Protein AF-X1DWW2-F1 (afdb_monomer_lite)

Sequence (59 aa):
MAISAGHLVYGSSWETSTTKIELMLWGDNYKINLTLFYTSKELEEWVKRIKEKEALKDL

pLDDT: mean 89.48, std 12.7, range [50.25, 98.38]

Organism: NCBI:txid412755

Secondary structure (DSSP, 8-state):
--GGGT-EEEEEEEE-SSEEEEEEEEEETTEEEEEEEEEEHHHHHHHHHHHHHHHHH--

Structure (mmCIF, N/CA/C/O backbone):
data_AF-X1DWW2-F1
#
_entry.id   AF-X1DWW2-F1
#
loop_
_atom_site.group_PDB
_atom_site.id
_atom_site.type_symbol
_atom_site.label_atom_id
_atom_site.label_alt_id
_atom_site.label_comp_id
_atom_site.label_asym_id
_atom_site.label_entity_id
_atom_site.label_seq_id
_atom_site.pdbx_PDB_ins_code
_atom_site.Cartn_x
_atom_site.Cartn_y
_atom_site.Cartn_z
_atom_site.occupancy
_atom_site.B_iso_or_equiv
_atom_site.auth_seq_id
_atom_site.auth_comp_id
_atom_site.auth_asym_id
_atom_site.auth_atom_id
_atom_site.pdbx_PDB_model_num
ATOM 1 N N . MET A 1 1 ? 13.603 -15.270 -18.770 1.00 50.25 1 MET A N 1
ATOM 2 C CA . MET A 1 1 ? 14.369 -14.010 -18.651 1.00 50.25 1 MET A CA 1
ATOM 3 C C . MET A 1 1 ? 13.377 -12.851 -18.685 1.00 50.25 1 MET A C 1
ATOM 5 O O . MET A 1 1 ? 12.899 -12.521 -19.755 1.00 50.25 1 MET A O 1
ATOM 9 N N . ALA A 1 2 ? 12.977 -12.310 -17.529 1.00 56.78 2 ALA A N 1
ATOM 10 C CA . ALA A 1 2 ? 11.959 -11.248 -17.455 1.00 56.78 2 ALA A CA 1
ATOM 11 C C . ALA A 1 2 ? 12.559 -9.839 -17.635 1.00 56.78 2 ALA A C 1
ATOM 13 O O . ALA A 1 2 ? 11.953 -8.993 -18.281 1.00 56.78 2 ALA A O 1
ATOM 14 N N . ILE A 1 3 ? 13.800 -9.627 -17.173 1.00 53.78 3 ILE A N 1
ATOM 15 C CA . ILE A 1 3 ? 14.517 -8.347 -17.322 1.00 53.78 3 ILE A CA 1
ATOM 16 C C . ILE A 1 3 ? 14.843 -8.051 -18.800 1.00 53.78 3 ILE A C 1
ATOM 18 O O . ILE A 1 3 ? 14.790 -6.903 -19.226 1.00 53.78 3 ILE A O 1
ATOM 22 N N . SER A 1 4 ? 15.108 -9.078 -19.620 1.00 59.75 4 SER A N 1
ATOM 23 C CA . SER A 1 4 ? 15.400 -8.901 -21.054 1.00 59.75 4 SER A CA 1
ATOM 24 C C . SER A 1 4 ? 14.171 -8.569 -21.908 1.00 59.75 4 SER A C 1
ATOM 26 O O . SER A 1 4 ? 14.341 -8.223 -23.070 1.00 59.75 4 SER A O 1
ATOM 28 N N . ALA A 1 5 ? 12.955 -8.710 -21.366 1.00 63.09 5 ALA A N 1
ATOM 29 C CA . ALA A 1 5 ? 11.704 -8.388 -22.057 1.00 63.09 5 ALA A CA 1
ATOM 30 C C . ALA A 1 5 ? 11.206 -6.960 -21.757 1.00 63.09 5 ALA A C 1
ATOM 32 O O . ALA A 1 5 ? 10.163 -6.566 -22.257 1.00 63.09 5 ALA A O 1
ATOM 33 N N . GLY A 1 6 ? 11.928 -6.185 -20.935 1.00 64.81 6 GLY A N 1
ATOM 34 C CA . GLY A 1 6 ? 11.539 -4.818 -20.572 1.00 64.81 6 GLY A CA 1
ATOM 35 C C . GLY A 1 6 ? 10.503 -4.715 -19.445 1.00 64.81 6 GLY A C 1
ATOM 36 O O . GLY A 1 6 ? 10.140 -3.598 -19.087 1.00 64.81 6 GLY A O 1
ATOM 37 N N . HIS A 1 7 ? 10.071 -5.839 -18.858 1.00 71.81 7 HIS A N 1
ATOM 38 C CA . HIS A 1 7 ? 9.202 -5.864 -17.679 1.00 71.81 7 HIS A CA 1
ATOM 39 C C . HIS A 1 7 ? 9.995 -5.559 -16.404 1.00 71.81 7 HIS A C 1
ATOM 41 O O . HIS A 1 7 ? 10.962 -6.248 -16.068 1.00 71.81 7 HIS A O 1
ATOM 47 N N . LEU A 1 8 ? 9.547 -4.541 -15.676 1.00 83.62 8 LEU A N 1
ATOM 48 C CA . LEU A 1 8 ? 10.151 -4.027 -14.455 1.00 83.62 8 LEU A CA 1
ATOM 49 C C . LEU A 1 8 ? 9.055 -3.858 -13.403 1.00 83.62 8 LEU A C 1
ATOM 51 O O . LEU A 1 8 ? 8.099 -3.132 -13.648 1.00 83.62 8 LEU A O 1
ATOM 55 N N . VAL A 1 9 ? 9.182 -4.496 -12.237 1.00 89.00 9 VAL A N 1
ATOM 56 C CA . VAL A 1 9 ? 8.323 -4.228 -11.070 1.00 89.00 9 VAL A CA 1
ATOM 57 C C . VAL A 1 9 ? 9.154 -4.397 -9.800 1.00 89.00 9 VAL A C 1
ATOM 59 O O . VAL A 1 9 ? 9.581 -5.502 -9.471 1.00 89.00 9 VAL A O 1
ATOM 62 N N . TYR A 1 10 ? 9.369 -3.301 -9.083 1.00 91.75 10 TYR A N 1
ATOM 63 C CA . TYR A 1 10 ? 10.009 -3.249 -7.774 1.00 91.75 10 TYR A CA 1
ATOM 64 C C . TYR A 1 10 ? 9.166 -2.392 -6.836 1.00 91.75 10 TYR A C 1
ATOM 66 O O . TYR A 1 10 ? 8.624 -1.362 -7.240 1.00 91.75 10 TYR A O 1
ATOM 74 N N . GLY A 1 11 ? 9.068 -2.807 -5.576 1.00 94.75 11 GLY A N 1
ATOM 75 C CA . GLY A 1 11 ? 8.276 -2.110 -4.573 1.00 94.75 11 GLY A CA 1
ATOM 76 C C . GLY A 1 11 ? 8.939 -2.127 -3.205 1.00 94.75 11 GLY A C 1
ATOM 77 O O . GLY A 1 11 ? 9.641 -3.076 -2.860 1.00 94.75 11 GLY A O 1
ATOM 78 N N . SER A 1 12 ? 8.699 -1.075 -2.430 1.00 97.38 12 SER A N 1
ATOM 79 C CA . SER A 1 12 ? 8.993 -1.026 -1.002 1.00 97.38 12 SER A CA 1
ATOM 80 C C . SER A 1 12 ? 7.838 -0.348 -0.281 1.00 97.38 12 SER A C 1
ATOM 82 O O . SER A 1 12 ? 7.292 0.638 -0.775 1.00 97.38 12 SER A O 1
ATOM 84 N N . SER A 1 13 ? 7.475 -0.866 0.885 1.00 97.75 13 SER A N 1
ATOM 85 C CA . SER A 1 13 ? 6.427 -0.300 1.727 1.00 97.75 13 SER A CA 1
ATOM 86 C C . SER A 1 13 ? 6.906 -0.226 3.164 1.00 97.75 13 SER A C 1
ATOM 88 O O . SER A 1 13 ? 7.482 -1.185 3.679 1.00 97.75 13 SER A O 1
ATOM 90 N N . TRP A 1 14 ? 6.635 0.891 3.822 1.00 98.31 14 TRP A N 1
ATOM 91 C CA . TRP A 1 14 ? 6.901 1.072 5.241 1.00 98.31 14 TRP A CA 1
ATOM 92 C C . TRP A 1 14 ? 5.855 1.994 5.849 1.00 98.31 14 TRP A C 1
ATOM 94 O O . TRP A 1 14 ? 5.045 2.611 5.156 1.00 98.31 14 TRP A O 1
ATOM 104 N N . GLU A 1 15 ? 5.857 2.087 7.169 1.00 98.12 15 GLU A N 1
ATOM 105 C CA . GLU A 1 15 ? 4.892 2.899 7.884 1.00 98.12 15 GLU A CA 1
ATOM 106 C C . GLU A 1 15 ? 5.541 3.706 9.000 1.00 98.12 15 GLU A C 1
ATOM 108 O O . GLU A 1 15 ? 6.552 3.321 9.586 1.00 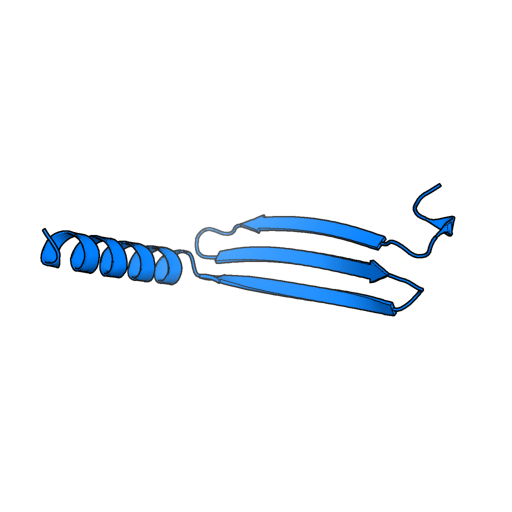98.12 15 GLU A O 1
ATOM 113 N N . THR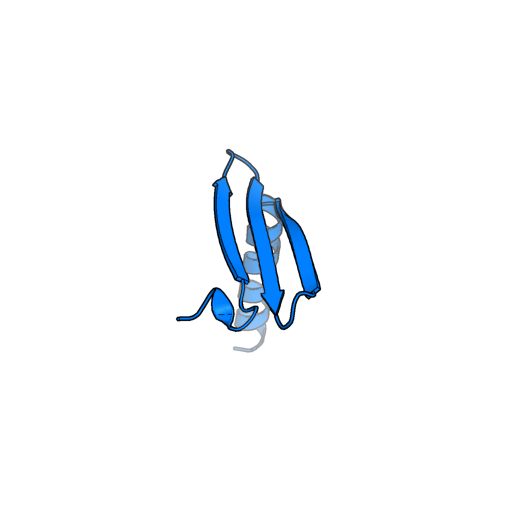 A 1 16 ? 4.926 4.845 9.291 1.00 97.38 16 THR A N 1
ATOM 114 C CA . THR A 1 16 ? 5.146 5.610 10.514 1.00 97.38 16 THR A CA 1
ATOM 115 C C . THR A 1 16 ? 3.973 5.378 11.468 1.00 97.38 16 THR A C 1
ATOM 117 O O . THR A 1 16 ? 3.048 4.603 11.187 1.00 97.38 16 THR A O 1
ATOM 120 N N . SER A 1 17 ? 3.966 6.081 12.601 1.00 97.75 17 SER A N 1
ATOM 121 C CA . SER A 1 17 ? 2.818 6.084 13.509 1.00 97.75 17 SER A CA 1
ATOM 122 C C . SER A 1 17 ? 1.524 6.576 12.845 1.00 97.75 17 SER A C 1
ATOM 124 O O . SER A 1 17 ? 0.451 6.144 13.251 1.00 97.75 17 SER A O 1
ATOM 126 N N . THR A 1 18 ? 1.599 7.422 11.812 1.00 98.06 18 THR A N 1
ATOM 127 C CA . THR A 1 18 ? 0.428 8.095 11.216 1.00 98.06 18 THR A CA 1
ATOM 128 C C . THR A 1 18 ? 0.204 7.800 9.733 1.00 98.06 18 THR A C 1
ATOM 130 O O . THR A 1 18 ? -0.903 8.009 9.236 1.00 98.06 18 THR A O 1
ATOM 133 N N . THR A 1 19 ? 1.210 7.291 9.019 1.00 98.25 19 THR A N 1
ATOM 134 C CA . THR A 1 19 ? 1.184 7.225 7.551 1.00 98.25 19 THR A CA 1
ATOM 135 C C . THR A 1 19 ? 1.704 5.883 7.049 1.00 98.25 19 THR A C 1
ATOM 137 O O . THR A 1 19 ? 2.707 5.377 7.550 1.00 98.25 19 THR A O 1
ATOM 140 N N . LYS A 1 20 ? 1.046 5.316 6.036 1.00 98.06 20 LYS A N 1
ATOM 141 C CA . LYS A 1 20 ? 1.576 4.224 5.207 1.00 98.06 20 LYS A CA 1
ATOM 142 C C . LYS A 1 20 ? 2.216 4.821 3.959 1.00 98.06 20 LYS A C 1
ATOM 144 O O . LYS A 1 20 ? 1.644 5.730 3.353 1.00 98.06 20 LYS A O 1
ATOM 149 N N . ILE A 1 21 ? 3.401 4.340 3.608 1.00 98.38 21 ILE A N 1
ATOM 150 C CA . ILE A 1 21 ? 4.196 4.857 2.498 1.00 98.38 21 ILE A CA 1
ATOM 151 C C . ILE A 1 21 ? 4.547 3.697 1.577 1.00 98.38 21 ILE A C 1
ATOM 153 O O . ILE A 1 21 ? 5.045 2.669 2.035 1.00 98.38 21 ILE A O 1
ATOM 157 N N . GLU A 1 22 ? 4.302 3.873 0.282 1.00 97.94 22 GLU A N 1
ATOM 158 C CA . GLU A 1 22 ? 4.602 2.870 -0.740 1.00 97.94 22 GLU A CA 1
ATOM 159 C C . GLU A 1 22 ? 5.380 3.519 -1.883 1.00 97.94 22 GLU A C 1
ATOM 161 O O . GLU A 1 22 ? 4.954 4.525 -2.447 1.00 97.94 22 GLU A O 1
ATOM 166 N N . LEU A 1 23 ? 6.522 2.937 -2.235 1.00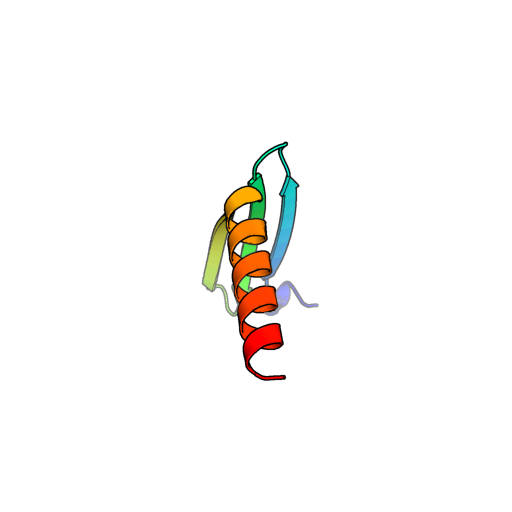 97.69 23 LEU A N 1
ATOM 167 C CA . LEU A 1 23 ? 7.330 3.315 -3.387 1.00 97.69 23 LEU A CA 1
ATOM 168 C C . LEU A 1 23 ? 7.255 2.191 -4.412 1.00 97.69 23 LEU A C 1
ATOM 170 O O . LEU A 1 23 ? 7.616 1.056 -4.103 1.00 97.69 23 LEU A O 1
ATOM 174 N N . MET A 1 24 ? 6.839 2.507 -5.633 1.00 96.31 24 MET A N 1
ATOM 175 C CA . MET A 1 24 ? 6.740 1.543 -6.720 1.00 96.31 24 MET A CA 1
ATOM 176 C C . MET A 1 24 ? 7.505 2.039 -7.942 1.00 96.31 24 MET A C 1
ATOM 178 O O . MET A 1 24 ? 7.225 3.113 -8.471 1.00 96.31 24 MET A O 1
ATOM 182 N N . LEU A 1 25 ? 8.454 1.230 -8.400 1.00 93.81 25 LEU A N 1
ATOM 183 C CA . LEU A 1 25 ? 9.143 1.384 -9.673 1.00 93.81 25 LEU A CA 1
ATOM 184 C C . LEU A 1 25 ? 8.626 0.293 -10.602 1.00 93.81 25 LEU A C 1
ATOM 186 O O . LEU A 1 25 ? 8.889 -0.887 -10.380 1.00 93.81 25 LEU A O 1
ATOM 190 N N . TRP A 1 26 ? 7.891 0.672 -11.635 1.00 91.62 26 TRP A N 1
ATOM 191 C CA . TRP A 1 26 ? 7.289 -0.292 -12.542 1.00 91.62 26 TRP A CA 1
ATOM 192 C C . TRP A 1 26 ? 7.379 0.167 -13.989 1.00 91.62 26 TRP A C 1
ATOM 194 O O . TRP A 1 26 ? 7.522 1.352 -14.275 1.00 91.62 26 TRP A O 1
ATOM 204 N N . GLY A 1 27 ? 7.321 -0.767 -14.924 1.00 89.25 27 GLY A N 1
ATOM 205 C CA . GLY A 1 27 ? 7.446 -0.451 -16.331 1.00 89.25 27 GLY A CA 1
ATOM 206 C C . GLY A 1 27 ? 7.370 -1.675 -17.221 1.00 89.25 27 GLY A C 1
ATOM 207 O O . GLY A 1 27 ? 7.579 -2.807 -16.790 1.00 89.25 27 GLY A O 1
ATOM 208 N N . ASP A 1 28 ? 7.073 -1.411 -18.480 1.00 86.25 28 ASP A N 1
ATOM 209 C CA . ASP A 1 28 ? 7.078 -2.380 -19.565 1.00 86.25 28 ASP A CA 1
ATOM 210 C C . ASP A 1 28 ? 7.671 -1.694 -20.805 1.00 86.25 28 ASP A C 1
ATOM 212 O O . ASP A 1 28 ? 7.530 -0.478 -20.969 1.00 86.25 28 ASP A O 1
ATOM 216 N N . ASN A 1 29 ? 8.349 -2.452 -21.669 1.00 82.94 29 ASN A N 1
ATOM 217 C CA . ASN A 1 29 ? 8.855 -1.987 -22.957 1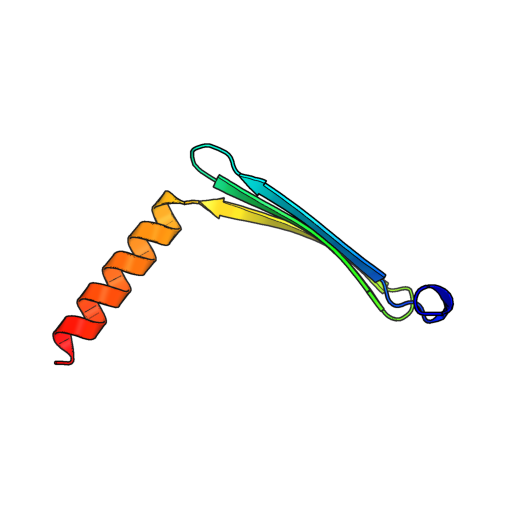.00 82.94 29 ASN A CA 1
ATOM 218 C C . ASN A 1 29 ? 9.658 -0.681 -22.841 1.00 82.94 29 ASN A C 1
ATOM 220 O O . ASN A 1 29 ? 9.449 0.275 -23.590 1.00 82.94 29 ASN A O 1
ATOM 224 N N . TYR A 1 30 ? 10.575 -0.636 -21.868 1.00 78.06 30 TYR A N 1
ATOM 225 C CA . TYR A 1 30 ? 11.462 0.502 -21.589 1.00 78.06 30 TYR A CA 1
ATOM 226 C C . TYR A 1 30 ? 10.753 1.796 -21.148 1.00 78.06 30 TYR A C 1
ATOM 228 O O . TYR A 1 30 ? 11.399 2.836 -21.021 1.00 78.06 30 TYR A O 1
ATOM 236 N N . LYS A 1 31 ? 9.446 1.754 -20.860 1.00 86.06 31 LYS A N 1
ATOM 237 C CA . LYS A 1 31 ? 8.705 2.865 -20.252 1.00 86.06 31 LYS A CA 1
ATOM 238 C C . LYS A 1 31 ? 8.635 2.660 -18.749 1.00 86.06 31 LYS A C 1
ATOM 240 O O . LYS A 1 31 ? 7.926 1.779 -18.272 1.00 86.06 31 LYS A O 1
ATOM 245 N N . ILE A 1 32 ? 9.384 3.477 -18.019 1.00 89.94 32 ILE A N 1
ATOM 246 C CA . ILE A 1 32 ? 9.532 3.377 -16.568 1.00 89.94 32 ILE A CA 1
ATOM 247 C C . ILE A 1 32 ? 8.652 4.428 -15.890 1.00 89.94 32 ILE A C 1
ATOM 249 O O . ILE A 1 32 ? 8.682 5.601 -16.253 1.00 89.94 32 ILE A O 1
ATOM 253 N N . ASN A 1 33 ? 7.919 4.000 -14.870 1.00 93.44 33 ASN A N 1
ATOM 254 C CA . ASN A 1 33 ? 7.135 4.822 -13.964 1.00 93.44 33 ASN A CA 1
ATOM 255 C C . ASN A 1 33 ? 7.679 4.651 -12.544 1.00 93.44 33 ASN A C 1
ATOM 257 O O . ASN A 1 33 ? 7.913 3.533 -12.083 1.00 93.44 33 ASN A O 1
ATOM 261 N N . LEU A 1 34 ? 7.851 5.766 -11.840 1.00 94.75 34 LEU A N 1
ATOM 262 C CA . LEU A 1 34 ? 8.158 5.786 -10.416 1.00 94.75 34 LEU A CA 1
ATOM 263 C C . LEU A 1 34 ? 7.014 6.496 -9.702 1.00 94.75 34 LEU A C 1
ATOM 265 O O . LEU A 1 34 ? 6.676 7.629 -10.040 1.00 94.75 34 LEU A O 1
ATOM 269 N N . THR A 1 35 ? 6.405 5.828 -8.730 1.00 97.00 35 THR A N 1
ATOM 270 C CA . THR A 1 35 ? 5.273 6.364 -7.974 1.00 97.00 35 THR A CA 1
ATOM 271 C C . THR A 1 35 ? 5.528 6.229 -6.484 1.00 97.00 35 THR A C 1
ATOM 273 O O . THR A 1 35 ? 6.060 5.220 -6.025 1.00 97.00 35 THR A O 1
ATOM 276 N N . LEU A 1 36 ? 5.146 7.262 -5.740 1.00 97.25 36 LEU A N 1
ATOM 277 C CA . LEU A 1 36 ? 5.245 7.328 -4.292 1.00 97.25 36 LEU A CA 1
ATOM 278 C C . LEU A 1 36 ? 3.863 7.662 -3.733 1.00 97.25 36 LEU A C 1
ATOM 280 O O . LEU A 1 36 ? 3.303 8.713 -4.047 1.00 97.25 36 LEU A O 1
ATOM 284 N N . PHE A 1 37 ? 3.317 6.757 -2.931 1.00 97.12 37 PHE A N 1
ATOM 285 C CA . PHE A 1 37 ? 2.019 6.901 -2.290 1.00 97.12 37 PHE A CA 1
ATOM 286 C C . PHE A 1 37 ? 2.189 7.227 -0.810 1.00 97.12 37 PHE A C 1
ATOM 288 O O . PHE A 1 37 ? 3.034 6.648 -0.126 1.00 97.12 37 PHE A O 1
ATOM 295 N N . TYR A 1 38 ? 1.339 8.130 -0.324 1.00 97.31 38 TYR A N 1
ATOM 296 C CA . TYR A 1 38 ? 1.215 8.485 1.084 1.00 97.31 38 TYR A CA 1
ATOM 297 C C . TYR A 1 38 ? -0.243 8.349 1.500 1.00 97.31 38 TYR A C 1
ATOM 299 O O . TYR A 1 38 ? -1.098 9.107 1.040 1.00 97.31 38 TYR A O 1
ATOM 307 N N . THR A 1 39 ? -0.514 7.414 2.402 1.00 97.44 39 THR A N 1
ATOM 308 C CA . THR A 1 39 ? -1.865 7.152 2.899 1.00 97.44 39 THR A CA 1
ATOM 309 C C . THR A 1 39 ? -1.922 7.462 4.389 1.00 97.44 39 THR A C 1
ATOM 311 O O . THR A 1 39 ? -1.199 6.859 5.183 1.00 97.44 39 THR A O 1
ATOM 314 N N . SER A 1 40 ? -2.777 8.412 4.782 1.00 98.06 40 SER A N 1
ATOM 315 C CA . SER A 1 40 ? -3.036 8.708 6.198 1.00 98.06 40 SER A CA 1
ATOM 316 C C . SER A 1 40 ? -3.834 7.570 6.828 1.00 98.06 40 SER A C 1
ATOM 318 O O . SER A 1 40 ? -4.932 7.255 6.365 1.00 98.06 40 SER A O 1
ATOM 320 N N . LYS A 1 41 ? -3.298 6.986 7.904 1.00 97.94 41 LYS A N 1
ATOM 321 C CA . LYS A 1 41 ? -3.961 5.913 8.659 1.00 97.94 41 LYS A CA 1
ATOM 322 C C . LYS A 1 41 ? -5.254 6.400 9.300 1.00 97.94 41 LYS A C 1
ATOM 324 O O . LYS A 1 41 ? -6.252 5.691 9.285 1.00 97.94 41 LYS A O 1
ATOM 329 N N . GLU A 1 42 ? -5.249 7.634 9.802 1.00 97.94 42 GLU A N 1
ATOM 330 C CA . GLU A 1 42 ? -6.446 8.249 10.361 1.00 97.94 42 GLU A CA 1
ATOM 331 C C . GLU A 1 42 ? -7.545 8.318 9.294 1.00 97.94 42 GLU A C 1
ATOM 333 O O . GLU A 1 42 ? -8.622 7.762 9.486 1.00 97.94 42 GLU A O 1
ATOM 338 N N . LEU A 1 43 ? -7.273 8.920 8.132 1.00 97.62 43 LEU A N 1
ATOM 339 C CA . LEU A 1 43 ? -8.291 9.057 7.084 1.00 97.62 43 LEU A CA 1
ATOM 340 C C . LEU A 1 43 ? -8.800 7.700 6.580 1.00 97.62 43 LEU A C 1
ATOM 342 O O . LEU A 1 43 ? -9.994 7.552 6.321 1.00 97.62 43 LEU A O 1
ATOM 346 N N . GLU A 1 44 ? -7.922 6.702 6.485 1.00 95.81 44 GLU A N 1
ATOM 347 C CA . GLU A 1 44 ? -8.297 5.328 6.145 1.00 95.81 44 GLU A CA 1
ATOM 348 C C . GLU A 1 44 ? -9.294 4.742 7.165 1.00 95.81 44 GLU A C 1
ATOM 350 O O . GLU A 1 44 ? -10.314 4.164 6.777 1.00 95.81 44 GLU A O 1
ATOM 355 N N . GLU A 1 45 ? -9.066 4.955 8.465 1.00 96.81 45 GLU A N 1
ATOM 356 C CA . GLU A 1 45 ? -9.997 4.549 9.523 1.00 96.81 45 GLU A CA 1
ATOM 357 C C . GLU A 1 45 ? -11.329 5.302 9.462 1.00 96.81 45 GLU A C 1
ATOM 359 O O . GLU A 1 45 ? -12.389 4.693 9.630 1.00 96.81 45 GLU A O 1
ATOM 364 N N . TRP A 1 46 ? -11.305 6.611 9.205 1.00 97.88 46 TRP A N 1
ATOM 365 C CA . TRP A 1 46 ? -12.523 7.409 9.051 1.00 97.88 46 TRP A CA 1
ATOM 366 C C . TRP A 1 46 ? -13.388 6.884 7.901 1.00 97.88 46 TRP A C 1
ATOM 368 O O . TRP A 1 46 ? -14.587 6.662 8.085 1.00 97.88 46 TRP A O 1
ATOM 378 N N . VAL A 1 47 ? -12.780 6.612 6.742 1.00 96.69 47 VAL A N 1
ATOM 379 C CA . VAL A 1 47 ? -13.472 6.029 5.581 1.00 96.69 47 VAL A CA 1
ATOM 380 C C . VAL A 1 47 ? -14.069 4.667 5.929 1.00 96.69 47 VAL A C 1
ATOM 382 O O . VAL A 1 47 ? -15.221 4.398 5.585 1.00 96.69 47 VAL A O 1
ATOM 385 N N . LYS A 1 48 ? -13.326 3.816 6.647 1.00 96.12 48 LYS A N 1
ATOM 386 C CA . LYS A 1 48 ? -13.817 2.504 7.086 1.00 96.12 48 LYS A CA 1
ATOM 387 C C . LYS A 1 48 ? -15.062 2.634 7.971 1.00 96.12 48 LYS A C 1
ATOM 389 O O . LYS A 1 48 ? -16.070 1.989 7.698 1.00 96.12 48 LYS A O 1
ATOM 394 N N . ARG A 1 49 ? -15.030 3.525 8.967 1.00 96.81 49 ARG A N 1
ATOM 395 C CA . ARG A 1 49 ? -16.158 3.761 9.887 1.00 96.81 49 ARG A CA 1
ATOM 396 C C . ARG A 1 49 ? -17.397 4.309 9.179 1.00 96.81 49 ARG A C 1
ATOM 398 O O . ARG A 1 49 ? -18.514 3.990 9.578 1.00 96.81 49 ARG A O 1
ATOM 405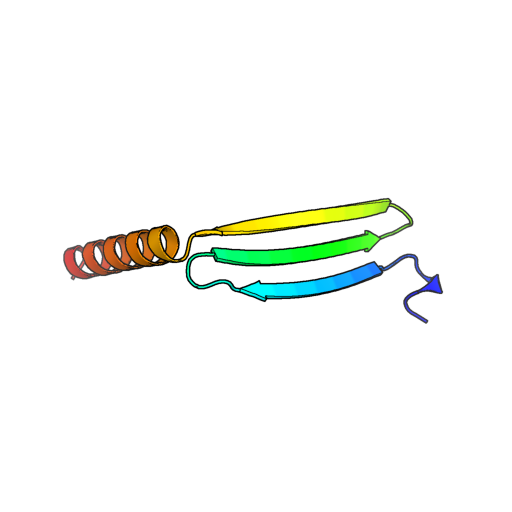 N N . ILE A 1 50 ? -17.223 5.155 8.162 1.00 96.88 50 ILE A N 1
ATOM 406 C CA . ILE A 1 50 ? -18.345 5.672 7.364 1.00 96.88 50 ILE A CA 1
ATOM 407 C C . ILE A 1 50 ? -19.002 4.529 6.586 1.00 96.88 50 ILE A C 1
ATOM 409 O O . ILE A 1 50 ? -20.213 4.355 6.695 1.00 96.88 50 ILE A O 1
ATOM 413 N N . LYS A 1 51 ? -18.208 3.700 5.898 1.00 95.69 51 LYS A N 1
ATOM 414 C CA . LYS A 1 51 ? -18.715 2.547 5.136 1.00 95.69 51 LYS A CA 1
ATOM 415 C C . LYS A 1 51 ? -19.443 1.531 6.014 1.00 95.69 51 LYS A C 1
ATOM 417 O O . LYS A 1 51 ? -20.491 1.029 5.629 1.00 95.69 51 LYS A O 1
ATOM 422 N N . GLU A 1 52 ? -18.920 1.250 7.207 1.00 95.56 52 GLU A N 1
ATOM 423 C CA . GLU A 1 52 ? -19.587 0.374 8.181 1.00 95.56 52 GLU A CA 1
ATOM 424 C C . GLU A 1 52 ? -20.944 0.943 8.618 1.00 95.56 52 GLU A C 1
ATOM 426 O O . GLU A 1 52 ? -21.929 0.212 8.692 1.00 95.56 52 GLU A O 1
ATOM 431 N N . LYS A 1 53 ? -21.026 2.257 8.862 1.00 94.50 53 LYS A N 1
ATOM 432 C CA . LYS A 1 53 ? -22.293 2.921 9.204 1.00 94.50 53 LYS A CA 1
ATOM 433 C C . LYS A 1 53 ? -23.296 2.919 8.055 1.00 94.50 53 LYS A C 1
ATOM 435 O O . LYS A 1 53 ? -24.488 2.842 8.325 1.00 94.50 53 LYS A O 1
ATOM 440 N N . GLU A 1 54 ? -22.845 3.059 6.814 1.00 93.94 54 GLU A N 1
ATOM 441 C CA . GLU A 1 54 ? -23.712 2.981 5.632 1.00 93.94 54 GLU A CA 1
ATOM 442 C C . GLU A 1 54 ? -24.267 1.567 5.457 1.00 93.94 54 GLU A C 1
ATOM 444 O O . GLU A 1 54 ? -25.479 1.406 5.387 1.00 93.94 54 GLU A O 1
ATOM 449 N N . ALA A 1 55 ? -23.417 0.540 5.538 1.00 91.75 55 ALA A N 1
ATOM 450 C CA . ALA A 1 55 ? -23.846 -0.855 5.435 1.00 91.75 55 ALA A CA 1
ATOM 451 C C . ALA A 1 55 ? -24.870 -1.262 6.512 1.00 91.75 55 ALA A C 1
ATOM 453 O O . ALA A 1 55 ? -25.738 -2.089 6.257 1.00 91.75 55 ALA A O 1
ATOM 454 N N . LEU A 1 56 ? -24.788 -0.675 7.712 1.00 89.81 56 LEU A N 1
ATOM 455 C CA . LEU A 1 56 ? -25.760 -0.895 8.790 1.00 89.81 56 LEU A CA 1
ATOM 456 C C . LEU A 1 56 ? -27.100 -0.174 8.576 1.00 89.81 56 LEU A C 1
ATOM 458 O O . LEU A 1 56 ? -28.069 -0.532 9.235 1.00 89.81 56 LEU A O 1
ATOM 462 N N . LYS 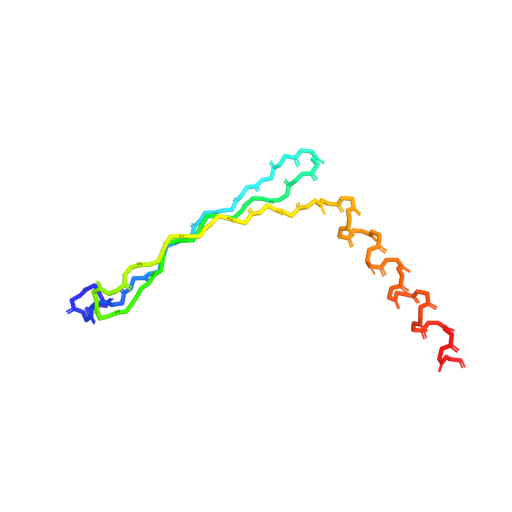A 1 57 ? -27.163 0.858 7.724 1.00 86.25 57 LYS A N 1
ATOM 463 C CA . LYS A 1 57 ? -28.420 1.555 7.392 1.00 86.25 57 LYS A CA 1
ATOM 464 C C . LYS A 1 57 ? -29.234 0.829 6.326 1.00 86.25 57 LYS A C 1
ATOM 466 O O . LYS A 1 57 ? -30.437 1.051 6.253 1.00 86.25 57 LYS A O 1
ATOM 471 N N . ASP A 1 58 ? -28.575 0.006 5.517 1.00 75.94 58 ASP A N 1
ATOM 472 C CA . ASP A 1 58 ? -29.196 -0.786 4.453 1.00 75.94 58 ASP A CA 1
ATOM 473 C C . ASP A 1 58 ? -29.731 -2.149 4.954 1.00 75.94 58 ASP A C 1
ATOM 475 O O . ASP A 1 58 ? -30.192 -2.960 4.147 1.00 75.94 58 ASP A O 1
ATOM 479 N N . LEU A 1 59 ? -29.661 -2.407 6.269 1.00 64.31 59 LEU A N 1
ATOM 480 C CA . LEU A 1 59 ? -30.133 -3.619 6.953 1.00 64.31 59 LEU A CA 1
ATOM 481 C C . LEU A 1 59 ? -31.420 -3.347 7.746 1.00 64.31 59 LEU A C 1
ATOM 483 O O . LEU A 1 59 ? -32.316 -4.220 7.712 1.00 64.31 59 LEU A O 1
#

Radius of gyration: 17.81 Å; chains: 1; bounding box: 46×23×36 Å

Foldseek 3Di:
DCVVQQWDWDKDWDDDPFWTKIWIWTTGPVDIDIDIDIDTPVVVVVVVVVVVVVVVVVD